Protein AF-A0AAV2SS06-F1 (afdb_monomer)

Sequence (110 aa):
VSYCQVVTETSSTFWNSTSIAGICNSAAAKNPAAKLIWLSLFIGGISITAYDVTNVFLDYFSYPYSTQVTMTYKSSVEFPAVTVCNQNRVSCEKLHKIMVTSLLEDDQSD

Structure (mmCIF, N/CA/C/O backbone):
data_A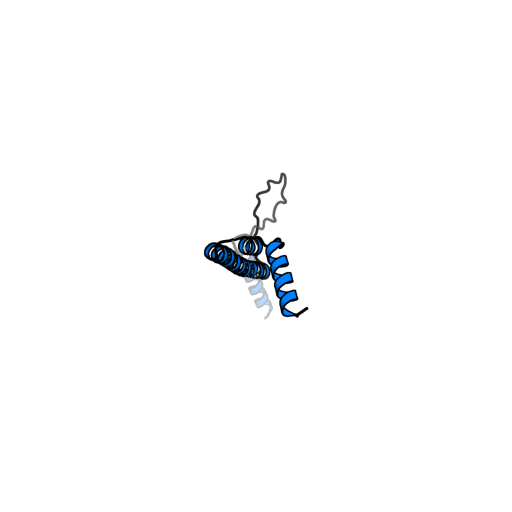F-A0AAV2SS06-F1
#
_entry.id   AF-A0AAV2SS06-F1
#
loop_
_atom_site.group_PDB
_atom_site.id
_atom_site.type_symbol
_atom_site.label_atom_id
_atom_site.label_alt_id
_atom_site.label_comp_id
_atom_site.label_asym_id
_atom_site.label_entity_id
_atom_site.label_seq_id
_atom_site.pdbx_PDB_ins_code
_atom_site.Cartn_x
_atom_site.Cartn_y
_atom_site.Cartn_z
_atom_site.occupancy
_atom_site.B_iso_or_equiv
_atom_site.auth_seq_id
_atom_site.auth_comp_id
_atom_site.auth_asym_id
_atom_site.auth_atom_id
_atom_site.pdbx_PDB_model_num
ATOM 1 N N . VAL A 1 1 ? 5.303 -8.058 -48.861 1.00 62.47 1 VAL A N 1
ATOM 2 C CA . VAL A 1 1 ? 5.799 -7.715 -47.508 1.00 62.47 1 VAL A CA 1
ATOM 3 C C . VAL A 1 1 ? 5.646 -8.947 -46.641 1.00 62.47 1 VAL A C 1
ATOM 5 O O . VAL A 1 1 ? 4.572 -9.537 -46.662 1.00 62.47 1 VAL A O 1
ATOM 8 N N . SER A 1 2 ? 6.710 -9.397 -45.978 1.00 85.94 2 SER A N 1
ATOM 9 C CA . SER A 1 2 ? 6.643 -10.580 -45.113 1.00 85.94 2 SER A CA 1
ATOM 10 C C . SER A 1 2 ? 6.100 -10.202 -43.732 1.00 85.94 2 SER A C 1
ATOM 12 O O . SER A 1 2 ? 6.433 -9.136 -43.216 1.00 85.94 2 SER A O 1
ATOM 14 N N . TYR A 1 3 ? 5.295 -11.071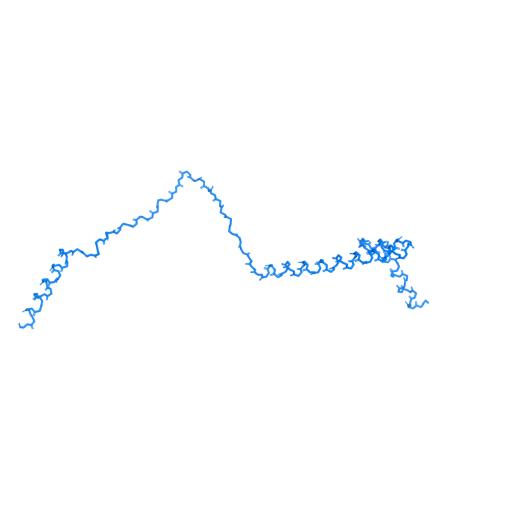 -43.119 1.00 90.25 3 TYR A N 1
ATOM 15 C CA . TYR A 1 3 ? 4.668 -10.836 -41.810 1.00 90.25 3 TYR A CA 1
ATOM 16 C C . TYR A 1 3 ? 5.705 -10.488 -40.725 1.00 90.25 3 TYR A C 1
ATOM 18 O O . TYR A 1 3 ? 5.490 -9.591 -39.914 1.00 90.25 3 TYR A O 1
ATOM 26 N N . CYS A 1 4 ? 6.881 -11.126 -40.769 1.00 87.12 4 CYS A N 1
ATOM 27 C CA . CYS A 1 4 ? 7.974 -10.843 -39.839 1.00 87.12 4 CYS A CA 1
ATOM 28 C C . CYS A 1 4 ? 8.495 -9.404 -39.932 1.00 87.12 4 CYS A C 1
ATOM 30 O O . CYS A 1 4 ? 8.788 -8.819 -38.896 1.00 87.12 4 CYS A O 1
ATOM 32 N N . GLN A 1 5 ? 8.582 -8.818 -41.134 1.00 88.38 5 GLN A N 1
ATOM 33 C CA . GLN A 1 5 ? 9.071 -7.440 -41.290 1.00 88.38 5 GLN A CA 1
ATOM 34 C C . GLN A 1 5 ? 8.138 -6.448 -40.595 1.00 88.38 5 GLN A C 1
ATOM 36 O O . GLN A 1 5 ? 8.597 -5.582 -39.855 1.00 88.38 5 GLN A O 1
ATOM 41 N N . VAL A 1 6 ? 6.826 -6.644 -40.755 1.00 92.38 6 VAL A N 1
ATOM 42 C CA . VAL A 1 6 ? 5.801 -5.796 -40.133 1.00 92.38 6 VAL A CA 1
ATOM 43 C C . VAL A 1 6 ? 5.904 -5.845 -38.609 1.00 92.38 6 VAL A C 1
ATOM 45 O O . VAL A 1 6 ? 5.872 -4.806 -37.949 1.00 92.38 6 VAL A O 1
ATOM 48 N N . VAL A 1 7 ? 6.077 -7.040 -38.039 1.00 92.25 7 VAL A N 1
ATOM 49 C CA . VAL A 1 7 ? 6.206 -7.215 -36.585 1.00 92.25 7 VAL A CA 1
ATOM 50 C C . VAL A 1 7 ? 7.471 -6.538 -36.059 1.00 92.25 7 VAL A C 1
ATOM 52 O O . VAL A 1 7 ? 7.415 -5.826 -35.055 1.00 92.25 7 VAL A O 1
ATOM 55 N N . THR A 1 8 ? 8.608 -6.709 -36.735 1.00 89.81 8 THR A N 1
ATOM 56 C CA . THR A 1 8 ? 9.877 -6.120 -36.286 1.00 89.81 8 THR A CA 1
ATOM 57 C C . THR A 1 8 ? 9.891 -4.600 -36.390 1.00 89.81 8 THR A C 1
ATOM 59 O O . THR A 1 8 ? 10.387 -3.933 -35.480 1.00 89.81 8 THR A O 1
ATOM 62 N N . GLU A 1 9 ? 9.314 -4.043 -37.456 1.00 90.81 9 GLU A N 1
ATOM 63 C CA . GLU A 1 9 ? 9.210 -2.593 -37.631 1.00 90.81 9 GLU A CA 1
ATOM 64 C C . GLU A 1 9 ? 8.300 -1.989 -36.564 1.00 90.81 9 GLU A C 1
ATOM 66 O O . GLU A 1 9 ? 8.712 -1.076 -35.851 1.00 90.81 9 GLU A O 1
ATOM 71 N N . THR A 1 10 ? 7.119 -2.580 -36.358 1.00 93.25 10 THR A N 1
ATOM 72 C CA . THR A 1 10 ? 6.168 -2.127 -35.333 1.00 93.25 10 THR A CA 1
ATOM 73 C C . THR A 1 10 ? 6.777 -2.194 -33.932 1.00 93.25 10 THR A C 1
ATOM 75 O O . THR A 1 10 ? 6.648 -1.249 -33.152 1.00 93.25 10 THR A O 1
ATOM 78 N N . SER A 1 11 ? 7.490 -3.279 -33.608 1.00 89.81 11 SER A N 1
ATOM 79 C CA . SER A 1 11 ? 8.164 -3.422 -32.314 1.00 89.81 11 SER A CA 1
ATOM 80 C C . SER A 1 11 ? 9.243 -2.360 -32.118 1.00 89.81 11 SER A C 1
ATOM 82 O O . SER A 1 11 ? 9.342 -1.786 -31.036 1.00 89.81 11 SER A O 1
ATOM 84 N N . SER A 1 12 ? 10.043 -2.077 -33.148 1.00 89.81 12 SER A N 1
ATOM 85 C CA . SER A 1 12 ? 11.073 -1.039 -33.082 1.00 89.81 12 SER A CA 1
ATOM 86 C C . SER A 1 12 ? 10.454 0.343 -32.855 1.00 89.81 12 SER A C 1
ATOM 88 O O . SER A 1 12 ? 10.890 1.077 -31.967 1.00 89.81 12 SER A O 1
ATOM 90 N N . THR A 1 13 ? 9.389 0.683 -33.585 1.00 92.88 13 THR A N 1
ATOM 91 C CA . THR A 1 13 ? 8.668 1.949 -33.397 1.00 92.88 13 THR A CA 1
ATOM 92 C C . THR A 1 13 ? 8.079 2.059 -31.991 1.00 92.88 13 THR A C 1
ATOM 94 O O . THR A 1 13 ? 8.251 3.086 -31.339 1.00 92.88 13 THR A O 1
ATOM 97 N N . PHE A 1 14 ? 7.455 0.995 -31.476 1.00 93.38 14 PHE A N 1
ATOM 98 C CA . PHE A 1 14 ? 6.899 0.992 -30.120 1.00 93.38 14 PHE A CA 1
ATOM 99 C C . PHE A 1 14 ? 7.973 1.227 -29.055 1.00 93.38 14 PHE A C 1
ATOM 101 O O . PHE A 1 14 ? 7.808 2.078 -28.181 1.00 93.38 14 PHE A O 1
ATOM 108 N N . TRP A 1 15 ? 9.092 0.505 -29.139 1.00 93.75 15 TRP A N 1
ATOM 109 C CA . TRP A 1 15 ? 10.173 0.613 -28.161 1.00 93.75 15 TRP A CA 1
ATOM 110 C C . TRP A 1 15 ? 10.792 2.013 -28.133 1.00 93.75 15 TRP A C 1
ATOM 112 O O . TRP A 1 15 ? 11.150 2.486 -27.061 1.00 93.75 15 TRP A O 1
ATOM 122 N N . ASN A 1 16 ? 10.865 2.699 -29.275 1.00 92.44 16 ASN A N 1
ATOM 123 C CA . ASN A 1 16 ? 11.421 4.052 -29.366 1.00 92.44 16 ASN A CA 1
ATOM 124 C C . ASN A 1 16 ? 10.426 5.174 -29.016 1.00 92.44 16 ASN A C 1
ATOM 126 O O . ASN A 1 16 ? 10.845 6.314 -28.838 1.00 92.44 16 ASN A O 1
ATOM 130 N N . SER A 1 17 ? 9.119 4.901 -28.954 1.00 92.50 17 SER A N 1
ATOM 131 C CA . SER A 1 17 ? 8.083 5.942 -28.792 1.00 92.50 17 SER A CA 1
ATOM 132 C C . SER A 1 17 ? 7.098 5.682 -27.650 1.00 92.50 17 SER A C 1
ATOM 134 O O . SER A 1 17 ? 6.087 6.371 -27.532 1.00 92.50 17 SER A O 1
ATOM 136 N N . THR A 1 18 ? 7.379 4.704 -26.791 1.00 93.56 18 THR A N 1
ATOM 137 C CA . THR A 1 18 ? 6.575 4.437 -25.594 1.00 93.56 18 THR A CA 1
ATOM 138 C C . THR A 1 18 ? 6.898 5.411 -24.457 1.00 93.56 18 THR A C 1
ATOM 140 O O . THR A 1 18 ? 8.040 5.835 -24.285 1.00 93.56 18 THR A O 1
ATOM 143 N N . SER A 1 19 ? 5.898 5.726 -23.628 1.00 94.94 19 SER A N 1
ATOM 144 C CA . SER A 1 19 ? 6.070 6.494 -22.385 1.00 94.94 19 SER A CA 1
ATOM 145 C C . SER A 1 19 ? 6.698 5.670 -21.254 1.00 94.94 19 SER A C 1
ATOM 147 O O . SER A 1 19 ? 7.031 6.207 -20.196 1.00 94.94 19 SER A O 1
ATOM 149 N N . ILE A 1 20 ? 6.885 4.364 -21.464 1.00 93.31 20 ILE A N 1
ATOM 150 C CA . ILE A 1 20 ? 7.534 3.476 -20.504 1.00 93.31 20 ILE A CA 1
ATOM 151 C C . ILE A 1 20 ? 9.040 3.744 -20.527 1.00 93.31 20 ILE A C 1
ATOM 153 O O . ILE A 1 20 ? 9.769 3.230 -21.377 1.00 93.31 20 ILE A O 1
ATOM 157 N N . ALA A 1 21 ? 9.507 4.523 -19.552 1.00 89.88 21 ALA A N 1
ATOM 158 C CA . ALA A 1 21 ? 10.897 4.967 -19.460 1.00 89.88 21 ALA A CA 1
ATOM 159 C C . ALA A 1 21 ? 11.912 3.812 -19.542 1.00 89.88 21 ALA A C 1
ATOM 161 O O . ALA A 1 21 ? 12.905 3.924 -20.250 1.00 89.88 21 ALA A O 1
ATOM 162 N N . GLY A 1 22 ? 11.652 2.677 -18.880 1.00 92.25 22 GLY A N 1
ATOM 163 C CA . GLY A 1 22 ? 12.552 1.516 -18.912 1.00 92.25 22 GLY A CA 1
ATOM 164 C C . GLY A 1 22 ? 12.730 0.908 -20.311 1.00 92.25 22 GLY A C 1
ATOM 165 O O . GLY A 1 22 ? 13.848 0.581 -20.707 1.00 92.25 22 GLY A O 1
ATOM 166 N N . ILE A 1 23 ? 11.644 0.818 -21.087 1.00 93.25 23 ILE A N 1
ATOM 167 C CA . ILE A 1 23 ? 11.662 0.277 -22.455 1.00 93.25 23 ILE A CA 1
ATOM 168 C C . ILE A 1 23 ? 12.284 1.296 -23.417 1.00 93.25 23 ILE A C 1
ATOM 170 O O . ILE A 1 23 ? 13.176 0.938 -24.186 1.00 93.25 23 ILE A O 1
ATOM 174 N N . CYS A 1 24 ? 11.884 2.567 -23.324 1.00 93.69 24 CYS A N 1
ATOM 175 C CA . CYS A 1 24 ? 12.402 3.641 -24.174 1.00 93.69 24 CYS A CA 1
ATOM 176 C C . CYS A 1 24 ? 13.912 3.864 -23.974 1.00 93.69 24 CYS A C 1
ATOM 178 O O . CYS A 1 24 ? 14.678 3.911 -24.939 1.00 93.69 24 CYS A O 1
ATOM 180 N N . ASN A 1 25 ? 14.382 3.882 -22.723 1.00 93.75 25 ASN A N 1
ATOM 181 C CA . ASN A 1 25 ? 15.806 4.037 -22.422 1.00 93.75 25 ASN A CA 1
ATOM 182 C C . ASN A 1 25 ? 16.636 2.820 -22.857 1.00 93.75 25 ASN A C 1
ATOM 184 O O . ASN A 1 25 ? 17.775 2.979 -23.300 1.00 93.75 25 ASN A O 1
ATOM 188 N N . SER A 1 26 ? 16.075 1.608 -22.779 1.00 93.94 26 SER A N 1
ATOM 189 C CA . SER A 1 26 ? 16.728 0.411 -23.320 1.00 93.94 26 SER A CA 1
ATOM 190 C C . SER A 1 26 ? 16.830 0.457 -24.851 1.00 93.94 26 SER A C 1
ATOM 192 O O . SER A 1 26 ? 17.869 0.106 -25.415 1.00 93.94 26 SER A O 1
ATOM 194 N N . ALA A 1 27 ? 15.794 0.955 -25.534 1.00 92.88 27 ALA A N 1
ATOM 195 C CA . ALA A 1 27 ? 15.798 1.140 -26.984 1.00 92.88 27 ALA A CA 1
ATOM 196 C C . ALA A 1 27 ? 16.843 2.176 -27.437 1.00 92.88 27 ALA A C 1
ATOM 198 O O . ALA A 1 27 ? 17.588 1.924 -28.387 1.00 92.88 27 ALA A O 1
ATOM 199 N N . ALA A 1 28 ? 16.952 3.296 -26.713 1.00 92.12 28 ALA A N 1
ATOM 200 C CA . ALA A 1 28 ? 17.884 4.387 -27.006 1.00 92.12 28 ALA A CA 1
ATOM 201 C C . ALA A 1 28 ? 19.355 4.077 -26.653 1.00 92.12 28 ALA A C 1
ATOM 203 O O . ALA A 1 28 ? 20.277 4.713 -27.177 1.00 92.12 28 ALA A O 1
ATOM 204 N N . ALA A 1 29 ? 19.613 3.115 -25.761 1.00 93.31 29 ALA A N 1
ATOM 205 C CA . ALA A 1 29 ? 20.966 2.773 -25.337 1.00 93.31 29 ALA A CA 1
ATOM 206 C C . ALA A 1 29 ? 21.786 2.135 -26.475 1.00 93.31 29 ALA A C 1
ATOM 208 O O . ALA A 1 29 ? 21.373 1.170 -27.111 1.00 93.31 29 ALA A O 1
ATOM 209 N N . LYS A 1 30 ? 23.003 2.642 -26.711 1.00 91.50 30 LYS A N 1
ATOM 210 C CA . LYS A 1 30 ? 23.900 2.137 -27.772 1.00 91.50 30 LYS A CA 1
ATOM 211 C C . LYS A 1 30 ? 24.727 0.921 -27.335 1.00 91.50 30 LYS A C 1
ATOM 213 O O . LYS A 1 30 ? 25.019 0.051 -28.146 1.00 91.50 30 LYS A O 1
ATOM 218 N N . ASN A 1 31 ? 25.101 0.859 -26.055 1.00 94.31 31 ASN A N 1
ATOM 219 C CA . ASN A 1 31 ? 25.919 -0.215 -25.486 1.00 94.31 31 ASN A CA 1
ATOM 220 C C . ASN A 1 31 ? 25.029 -1.384 -25.011 1.00 94.31 31 ASN A C 1
ATOM 222 O O . ASN A 1 31 ? 24.101 -1.130 -24.237 1.00 94.31 31 ASN A O 1
ATOM 226 N N . PRO A 1 32 ? 25.310 -2.651 -25.383 1.00 92.06 32 PRO A N 1
ATOM 227 C CA . PRO A 1 32 ? 24.561 -3.811 -24.892 1.00 92.06 32 PRO A CA 1
ATOM 228 C C . PRO A 1 32 ? 24.521 -3.915 -23.361 1.00 92.06 32 PRO A C 1
ATOM 230 O O . PRO A 1 32 ? 23.477 -4.256 -22.811 1.00 92.06 32 PRO A O 1
ATOM 233 N N . ALA A 1 33 ? 25.598 -3.557 -22.653 1.00 94.81 33 ALA A N 1
ATOM 234 C CA . ALA A 1 33 ? 25.590 -3.580 -21.188 1.00 94.81 33 ALA A CA 1
ATOM 235 C C . ALA A 1 33 ? 24.584 -2.571 -20.606 1.00 94.81 33 ALA A C 1
ATOM 237 O O . ALA A 1 33 ? 23.838 -2.891 -19.686 1.00 94.81 33 ALA A O 1
ATOM 238 N N . ALA A 1 34 ? 24.498 -1.373 -21.193 1.00 92.69 34 ALA A N 1
ATOM 239 C CA . ALA A 1 34 ? 23.521 -0.367 -20.783 1.00 92.69 34 ALA A CA 1
ATOM 240 C C . ALA A 1 34 ? 22.079 -0.813 -21.082 1.00 92.69 34 ALA A C 1
ATOM 242 O O . ALA A 1 34 ? 21.193 -0.572 -20.266 1.00 92.69 34 ALA A O 1
ATOM 243 N N . LYS A 1 35 ? 21.839 -1.520 -22.199 1.00 93.69 35 LYS A N 1
ATOM 244 C CA . LYS A 1 35 ? 20.526 -2.124 -22.495 1.00 93.69 35 LYS A CA 1
ATOM 245 C C . LYS A 1 35 ? 20.112 -3.132 -21.429 1.00 93.69 35 LYS A C 1
ATOM 247 O O . LYS A 1 35 ? 18.972 -3.100 -20.973 1.00 93.69 35 LYS A O 1
ATOM 252 N N . LEU A 1 36 ? 21.039 -4.001 -21.023 1.00 95.12 36 LEU A N 1
ATOM 253 C CA . LEU A 1 36 ? 20.792 -4.997 -19.981 1.00 95.12 36 LEU A CA 1
ATOM 254 C C . LEU A 1 36 ? 20.491 -4.346 -18.631 1.00 95.12 36 LEU A C 1
ATOM 256 O O . LEU A 1 36 ? 19.577 -4.796 -17.950 1.00 95.12 36 LEU A O 1
ATOM 260 N N . ILE A 1 37 ? 21.195 -3.267 -18.276 1.00 95.62 37 ILE A N 1
ATOM 261 C CA . ILE A 1 37 ? 20.917 -2.503 -17.051 1.00 95.62 37 ILE A CA 1
ATOM 262 C C . ILE A 1 37 ? 19.516 -1.882 -17.101 1.00 95.62 37 ILE A C 1
ATOM 264 O O . ILE A 1 37 ? 18.752 -2.007 -16.150 1.00 95.62 37 ILE A O 1
ATOM 268 N N . TRP A 1 38 ? 19.131 -1.245 -18.210 1.00 95.38 38 TRP A N 1
ATOM 269 C CA . TRP A 1 38 ? 17.789 -0.664 -18.323 1.00 95.38 38 TRP A CA 1
ATOM 270 C C . TRP A 1 38 ? 16.683 -1.717 -18.261 1.00 95.38 38 TRP A C 1
ATOM 272 O O . TRP A 1 38 ? 15.663 -1.496 -17.607 1.00 95.38 38 TRP A O 1
ATOM 282 N N . LEU A 1 39 ? 16.892 -2.878 -18.887 1.00 95.12 39 LEU A N 1
ATOM 283 C CA . LEU A 1 39 ? 15.946 -3.990 -18.810 1.00 95.12 39 LEU A CA 1
ATOM 284 C C . LEU A 1 39 ? 15.882 -4.595 -17.407 1.00 95.12 39 LEU A C 1
ATOM 286 O O . LEU A 1 39 ? 14.784 -4.882 -16.938 1.00 95.12 39 LEU A O 1
ATOM 290 N N . SER A 1 40 ? 17.014 -4.762 -16.718 1.00 96.06 40 SER A N 1
ATOM 291 C CA . SER A 1 40 ? 17.018 -5.304 -15.356 1.00 96.06 40 SER A CA 1
ATOM 292 C C . SER A 1 40 ? 16.316 -4.365 -14.379 1.00 96.06 40 SER A C 1
ATOM 294 O O . SER A 1 40 ? 15.507 -4.824 -13.576 1.00 96.06 40 SER A O 1
ATOM 296 N N . LEU A 1 41 ? 16.539 -3.053 -14.501 1.00 96.00 41 LEU A N 1
ATOM 297 C CA . LEU A 1 41 ? 15.825 -2.041 -13.723 1.00 96.00 41 LEU A CA 1
ATOM 298 C C . LEU A 1 41 ? 14.322 -2.057 -14.013 1.00 96.00 41 LEU A C 1
ATOM 300 O O . LEU A 1 41 ? 13.519 -1.986 -13.087 1.00 96.00 41 LEU A O 1
ATOM 304 N N . PHE A 1 42 ? 13.931 -2.187 -15.282 1.00 96.19 42 PHE A N 1
ATOM 305 C CA . PHE A 1 42 ? 12.525 -2.262 -15.668 1.00 96.19 42 PHE A CA 1
ATOM 306 C C . PHE A 1 42 ? 11.834 -3.510 -15.100 1.00 96.19 42 PHE A C 1
ATOM 308 O O . PHE A 1 42 ? 10.771 -3.402 -14.490 1.00 96.19 42 PHE A O 1
ATOM 315 N N . ILE A 1 43 ? 12.457 -4.682 -15.245 1.00 96.75 43 ILE A N 1
ATOM 316 C CA . ILE A 1 43 ? 11.932 -5.951 -14.723 1.00 96.75 43 ILE A CA 1
ATOM 317 C C . ILE A 1 43 ? 11.877 -5.923 -13.192 1.00 96.75 43 ILE A C 1
ATOM 319 O O . ILE A 1 43 ? 10.870 -6.325 -12.607 1.00 96.75 43 ILE A O 1
ATOM 323 N N . GLY A 1 44 ? 12.925 -5.414 -12.539 1.00 97.31 44 GLY A N 1
ATOM 324 C CA . GLY A 1 44 ? 12.963 -5.248 -11.087 1.00 97.31 44 GLY A CA 1
ATOM 325 C C . GLY A 1 44 ? 11.849 -4.327 -10.594 1.00 97.31 44 GLY A C 1
ATOM 326 O O . GLY A 1 44 ? 11.103 -4.699 -9.692 1.00 97.31 44 GLY A O 1
ATOM 327 N N . GLY A 1 45 ? 11.671 -3.175 -11.245 1.00 96.69 45 GLY A N 1
ATOM 328 C CA . GLY A 1 45 ? 10.608 -2.225 -10.924 1.00 96.69 45 GLY A CA 1
ATOM 329 C C . GLY A 1 45 ? 9.210 -2.822 -11.089 1.00 96.69 45 GLY A C 1
ATOM 330 O O . GLY A 1 45 ? 8.383 -2.673 -10.194 1.00 96.69 45 GLY A O 1
ATOM 331 N N . ILE A 1 46 ? 8.952 -3.562 -12.173 1.00 96.94 46 ILE A N 1
ATOM 332 C CA . ILE A 1 46 ? 7.677 -4.275 -12.363 1.00 96.94 46 ILE A CA 1
ATOM 333 C C . ILE A 1 46 ? 7.452 -5.313 -11.266 1.00 96.94 46 ILE A C 1
ATOM 335 O O . ILE A 1 46 ? 6.348 -5.404 -10.736 1.00 96.94 46 ILE A O 1
ATOM 339 N N . SER A 1 47 ? 8.482 -6.083 -10.919 1.00 98.12 47 SER A N 1
ATOM 340 C CA . SER A 1 47 ? 8.368 -7.153 -9.924 1.00 98.12 47 SER A CA 1
ATOM 341 C C . SER A 1 47 ? 8.025 -6.594 -8.542 1.00 98.12 47 SER A C 1
ATOM 343 O O . SER A 1 47 ? 7.096 -7.080 -7.899 1.00 98.12 47 SER A O 1
ATOM 345 N N . ILE A 1 48 ? 8.722 -5.533 -8.120 1.00 98.19 48 ILE A N 1
ATOM 346 C CA . ILE A 1 48 ? 8.448 -4.833 -6.857 1.00 98.19 48 ILE A CA 1
ATOM 347 C C . ILE A 1 48 ? 7.043 -4.228 -6.889 1.00 98.19 48 ILE A C 1
ATOM 349 O O . ILE A 1 48 ? 6.261 -4.449 -5.974 1.00 98.19 48 ILE A O 1
ATOM 353 N N . THR A 1 49 ? 6.681 -3.551 -7.983 1.00 97.88 49 THR A N 1
ATOM 354 C CA . THR A 1 49 ? 5.347 -2.949 -8.132 1.00 97.88 49 THR A CA 1
ATOM 355 C C . THR A 1 49 ? 4.240 -3.998 -8.020 1.00 97.88 49 THR A C 1
ATOM 357 O O . THR A 1 49 ? 3.254 -3.776 -7.328 1.00 97.88 49 THR A O 1
ATOM 360 N N . ALA A 1 50 ? 4.388 -5.156 -8.668 1.00 98.31 50 ALA A N 1
ATOM 361 C CA . ALA A 1 50 ? 3.404 -6.235 -8.591 1.00 98.31 50 ALA A CA 1
ATOM 362 C C . ALA A 1 50 ? 3.268 -6.793 -7.164 1.00 98.31 50 ALA A C 1
ATOM 364 O O . ALA A 1 50 ? 2.152 -7.056 -6.706 1.00 98.31 50 ALA A O 1
ATOM 365 N N . TYR A 1 51 ? 4.388 -6.941 -6.453 1.00 98.44 51 TYR A N 1
ATOM 366 C CA . TYR A 1 51 ? 4.402 -7.353 -5.051 1.00 98.44 51 TYR A CA 1
ATOM 367 C C . TYR A 1 51 ? 3.688 -6.332 -4.153 1.00 98.44 51 TYR A C 1
ATOM 369 O O . TYR A 1 51 ? 2.770 -6.697 -3.419 1.00 98.44 51 TYR A O 1
ATOM 377 N N . ASP A 1 52 ? 4.033 -5.050 -4.270 1.00 98.31 52 ASP A N 1
ATOM 378 C CA . ASP A 1 52 ? 3.437 -3.979 -3.467 1.00 98.31 52 ASP A CA 1
ATOM 379 C C . ASP A 1 52 ? 1.940 -3.830 -3.739 1.00 98.31 52 ASP A C 1
ATOM 381 O O . ASP A 1 52 ? 1.146 -3.754 -2.804 1.00 98.31 52 ASP A O 1
ATOM 385 N N . VAL A 1 53 ? 1.529 -3.868 -5.009 1.00 98.50 53 VAL A N 1
ATOM 386 C CA . 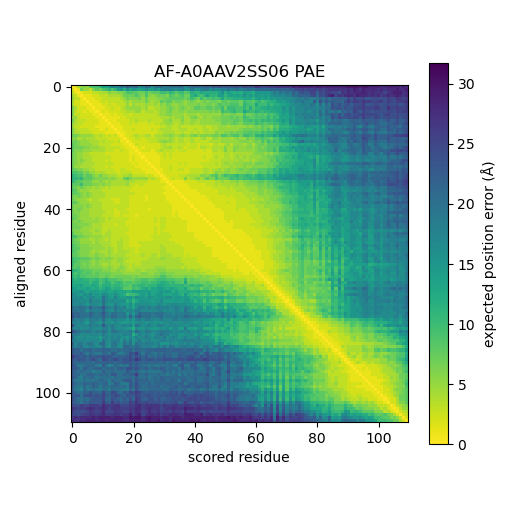VAL A 1 53 ? 0.113 -3.836 -5.398 1.00 98.50 53 VAL A CA 1
ATOM 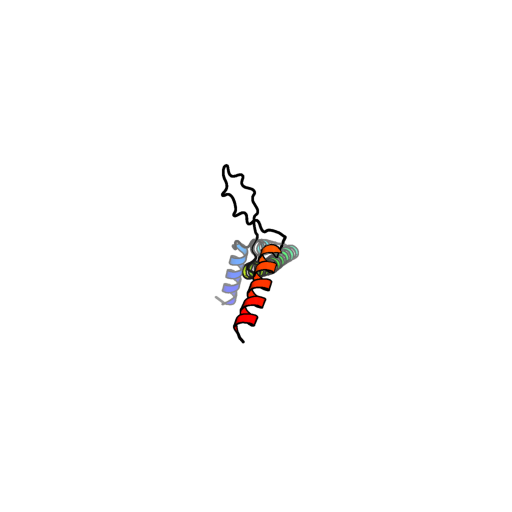387 C C . VAL A 1 53 ? -0.645 -5.001 -4.764 1.00 98.50 53 VAL A C 1
ATOM 389 O O . VAL A 1 53 ? -1.730 -4.799 -4.221 1.00 98.50 53 VAL A O 1
ATOM 392 N N . THR A 1 54 ? -0.067 -6.205 -4.768 1.00 98.25 54 THR A N 1
ATOM 393 C CA . THR A 1 54 ? -0.674 -7.375 -4.118 1.00 98.25 54 THR A CA 1
ATOM 394 C C . THR A 1 54 ? -0.862 -7.138 -2.620 1.00 98.25 54 THR A C 1
ATOM 396 O O . THR A 1 54 ? -1.950 -7.376 -2.099 1.00 98.25 54 THR A O 1
ATOM 399 N N . ASN A 1 55 ? 0.154 -6.610 -1.935 1.00 98.00 55 ASN A N 1
ATOM 400 C CA . ASN A 1 55 ? 0.065 -6.311 -0.506 1.00 98.00 55 ASN A CA 1
ATOM 401 C C . ASN A 1 55 ? -0.984 -5.241 -0.201 1.00 98.00 55 ASN A C 1
ATOM 403 O O . ASN A 1 55 ? -1.742 -5.400 0.749 1.00 98.00 55 ASN A O 1
ATOM 407 N N . VAL A 1 56 ? -1.076 -4.191 -1.022 1.00 98.12 56 VAL A N 1
ATOM 408 C CA . VAL A 1 56 ? -2.107 -3.151 -0.881 1.00 98.12 56 VAL A CA 1
ATOM 409 C C . VAL A 1 56 ? -3.506 -3.748 -1.023 1.00 98.12 56 VAL A C 1
ATOM 411 O O . VAL A 1 56 ? -4.396 -3.412 -0.244 1.00 98.12 56 VAL A O 1
ATOM 414 N N . PHE A 1 57 ? -3.716 -4.659 -1.978 1.00 98.12 57 PHE A N 1
ATOM 415 C CA . PHE A 1 57 ? -4.997 -5.352 -2.103 1.00 98.12 57 PHE A CA 1
ATOM 416 C C . PHE A 1 57 ? -5.300 -6.224 -0.881 1.00 98.12 57 PHE A C 1
ATOM 418 O O . PHE A 1 57 ? -6.419 -6.182 -0.373 1.00 98.12 57 PHE A O 1
ATOM 425 N N . LEU A 1 58 ? -4.324 -6.990 -0.390 1.00 98.06 58 LEU A N 1
ATOM 426 C CA . LEU A 1 58 ? -4.496 -7.816 0.807 1.00 98.06 58 LEU A CA 1
ATOM 427 C C . LEU A 1 58 ? -4.820 -6.970 2.045 1.00 98.06 58 LEU A C 1
ATOM 429 O O . LEU A 1 58 ? -5.731 -7.321 2.791 1.00 98.06 58 LEU A O 1
ATOM 433 N N . ASP A 1 59 ? -4.127 -5.847 2.231 1.00 97.12 59 ASP A N 1
ATOM 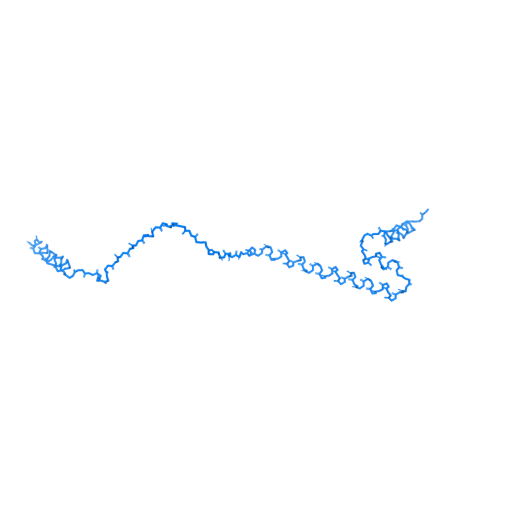434 C CA . ASP A 1 59 ? -4.372 -4.911 3.330 1.00 97.12 59 ASP A CA 1
ATOM 435 C C . ASP A 1 59 ? -5.776 -4.302 3.233 1.00 97.12 59 ASP A C 1
ATOM 437 O O . ASP A 1 59 ? -6.536 -4.347 4.199 1.00 97.12 59 ASP A O 1
ATOM 441 N N . TYR A 1 60 ? -6.189 -3.862 2.040 1.00 96.69 60 TYR A N 1
ATOM 442 C CA . TYR A 1 60 ? -7.542 -3.359 1.800 1.00 96.69 60 TYR A CA 1
ATOM 443 C C . TYR A 1 60 ? -8.627 -4.386 2.167 1.00 96.69 60 TYR A C 1
ATOM 445 O O . TYR A 1 60 ? -9.586 -4.055 2.868 1.00 96.69 60 TYR A O 1
ATOM 453 N N . PHE A 1 61 ? -8.466 -5.645 1.746 1.00 97.56 61 PHE A N 1
ATOM 454 C CA . PHE A 1 61 ? -9.417 -6.721 2.052 1.00 97.56 61 PHE A CA 1
ATOM 455 C C . PHE A 1 61 ? -9.297 -7.279 3.477 1.00 97.56 61 PHE A C 1
ATOM 457 O O . PHE A 1 61 ? -10.153 -8.061 3.891 1.00 97.56 61 PHE A O 1
ATOM 464 N N . SER A 1 62 ? -8.284 -6.875 4.248 1.00 97.00 62 SER A N 1
ATOM 465 C CA . SER A 1 62 ? -8.208 -7.171 5.683 1.00 97.00 62 SER A CA 1
ATOM 466 C C . SER A 1 62 ? -9.122 -6.268 6.525 1.00 97.00 62 SER A C 1
ATOM 468 O O . SER A 1 62 ? -9.304 -6.521 7.715 1.00 97.00 62 SER A O 1
ATOM 470 N N . TYR A 1 63 ? -9.737 -5.254 5.899 1.00 95.25 63 TYR A N 1
ATOM 471 C CA . TYR A 1 63 ? -10.637 -4.277 6.519 1.00 95.25 63 TYR A CA 1
ATOM 472 C C . TYR A 1 63 ? -10.091 -3.680 7.833 1.00 95.25 63 TYR A C 1
ATOM 474 O O . TYR A 1 63 ? -10.784 -3.701 8.858 1.00 95.25 63 TYR A O 1
ATOM 482 N N . PRO A 1 64 ? -8.859 -3.134 7.840 1.00 93.81 64 PRO A N 1
ATOM 483 C CA . PRO A 1 64 ? -8.283 -2.568 9.046 1.00 93.81 64 PRO A CA 1
ATOM 484 C C . PRO A 1 64 ? -9.012 -1.268 9.406 1.00 93.81 64 PRO A C 1
ATOM 486 O O . PRO A 1 64 ? -9.357 -0.460 8.542 1.00 93.81 64 PRO A O 1
ATOM 489 N N . TYR A 1 65 ? -9.230 -1.036 10.700 1.00 92.81 65 TYR A N 1
ATOM 490 C CA . TYR A 1 65 ? -9.797 0.210 11.211 1.00 92.81 65 TYR A CA 1
ATOM 491 C C . TYR A 1 65 ? -8.841 0.851 12.218 1.00 92.81 65 TYR A C 1
ATOM 493 O O . TYR A 1 65 ? -8.232 0.173 13.042 1.00 92.81 65 TYR A O 1
ATOM 501 N N . SER A 1 66 ? -8.714 2.177 12.158 1.00 89.38 66 SER A N 1
ATOM 502 C CA . SER A 1 66 ? -7.905 2.961 13.092 1.00 89.38 66 SER A CA 1
ATOM 503 C C . SER A 1 66 ? -8.792 3.967 13.816 1.00 89.38 66 SER A C 1
ATOM 505 O O . SER A 1 66 ? -9.546 4.712 13.189 1.00 89.38 66 SER A O 1
ATOM 507 N N . THR A 1 67 ? -8.730 3.976 15.146 1.00 91.25 67 THR A N 1
ATOM 508 C CA . THR A 1 67 ? -9.510 4.893 15.981 1.00 91.25 67 THR A CA 1
ATOM 509 C C . THR A 1 67 ? -8.695 6.148 16.282 1.00 91.25 67 THR A C 1
ATOM 511 O O . THR A 1 67 ? -7.687 6.082 16.983 1.00 91.25 67 THR A O 1
ATOM 514 N N . GLN A 1 68 ? -9.148 7.301 15.788 1.00 87.81 68 GLN A N 1
ATOM 515 C CA . GLN A 1 68 ? -8.565 8.608 16.104 1.00 87.81 68 GLN A CA 1
ATOM 516 C C . GLN A 1 68 ? -9.173 9.141 17.409 1.00 87.81 68 GLN A C 1
ATOM 518 O O . GLN A 1 68 ? -10.382 9.357 17.486 1.00 87.81 68 GLN A O 1
ATOM 523 N N . VAL A 1 69 ? -8.346 9.367 18.433 1.00 89.75 69 VAL A N 1
ATOM 524 C CA . VAL A 1 69 ? -8.783 9.947 19.712 1.00 89.75 69 VAL A CA 1
ATOM 525 C C . VAL A 1 69 ? -8.400 11.421 19.745 1.00 89.75 69 VAL A C 1
ATOM 527 O O . VAL A 1 69 ? -7.222 11.766 19.771 1.00 89.75 69 VAL A O 1
ATOM 530 N N . THR A 1 70 ? -9.400 12.299 19.767 1.00 89.62 70 THR A N 1
ATOM 531 C CA . THR A 1 70 ? -9.201 13.751 19.859 1.00 89.62 70 THR A CA 1
ATOM 532 C C . THR A 1 70 ? -9.879 14.303 21.101 1.00 89.62 70 THR A C 1
ATOM 534 O O . THR A 1 70 ? -11.049 14.014 21.351 1.00 89.62 70 THR A O 1
ATOM 537 N N . MET A 1 71 ? -9.170 15.136 21.862 1.00 87.12 71 MET A N 1
ATOM 538 C CA . MET A 1 71 ? -9.710 15.752 23.070 1.00 87.12 71 MET A CA 1
ATOM 539 C C . MET A 1 71 ? -10.393 17.077 22.725 1.00 87.12 71 MET A C 1
ATOM 541 O O . MET A 1 71 ? -9.736 18.071 22.425 1.00 87.12 71 MET A O 1
ATOM 545 N N . THR A 1 72 ? -11.725 17.089 22.744 1.00 89.94 72 THR A N 1
ATOM 546 C CA . THR A 1 72 ? -12.517 18.303 22.515 1.00 89.94 72 THR A CA 1
ATOM 547 C C . THR A 1 72 ? -12.978 18.885 23.845 1.00 89.94 72 THR A C 1
ATOM 549 O O . THR A 1 72 ? -13.708 18.223 24.583 1.00 89.94 72 THR A O 1
ATOM 552 N N . TYR A 1 73 ? -12.611 20.132 24.132 1.00 86.25 73 TYR A N 1
ATOM 553 C CA . TYR A 1 73 ? -13.145 20.866 25.277 1.00 86.25 73 TYR A CA 1
ATOM 554 C C . TYR A 1 73 ? -14.513 21.446 24.910 1.00 86.25 73 TYR A C 1
ATOM 556 O O . TYR A 1 73 ? -14.615 22.286 24.017 1.00 86.25 73 TYR A O 1
ATOM 564 N N . LYS A 1 74 ? -15.571 20.983 25.579 1.00 88.12 74 LYS A N 1
ATOM 565 C CA . LYS A 1 74 ? -16.928 21.524 25.425 1.00 88.12 74 LYS A CA 1
ATOM 566 C C . LYS A 1 74 ? -17.256 22.438 26.604 1.00 88.12 74 LYS A C 1
ATOM 568 O O . LYS A 1 74 ? -16.909 22.124 27.738 1.00 88.12 74 LYS A O 1
ATOM 573 N N . SER A 1 75 ? -17.921 23.559 26.331 1.00 88.19 75 SER A N 1
ATOM 574 C CA . SER A 1 75 ? -18.348 24.545 27.338 1.00 88.19 75 SER A CA 1
ATOM 575 C C . SER A 1 75 ? -19.448 24.021 28.268 1.00 88.19 75 SER A C 1
ATOM 577 O O . SER A 1 75 ? -19.577 24.498 29.392 1.00 88.19 75 SER A O 1
ATOM 579 N N . SER A 1 76 ? -20.213 23.023 27.826 1.00 87.50 76 SER A N 1
ATOM 580 C CA . SER A 1 76 ? -21.150 22.259 28.645 1.00 87.50 76 SER A CA 1
ATOM 581 C C . SER A 1 76 ? -21.183 20.798 28.188 1.00 87.50 76 SER A C 1
ATOM 583 O O . SER A 1 76 ? -20.984 20.489 27.010 1.00 87.50 76 SER A O 1
ATOM 585 N N . VAL A 1 77 ? -21.404 19.889 29.137 1.00 90.12 77 VAL A N 1
ATOM 586 C CA . VAL A 1 77 ? -21.553 18.446 28.909 1.00 90.12 77 VAL A CA 1
ATOM 587 C C . VAL A 1 77 ? -22.753 17.941 29.701 1.00 90.12 77 VAL A C 1
ATOM 589 O O . VAL A 1 77 ? -23.093 18.507 30.739 1.00 90.12 77 VAL A O 1
ATOM 592 N N . GLU A 1 78 ? -23.410 16.899 29.199 1.00 93.19 78 GLU A N 1
ATOM 593 C CA . GLU A 1 78 ? -24.509 16.251 29.911 1.00 93.19 78 GLU A CA 1
ATOM 594 C C . GLU A 1 78 ? -23.971 15.569 31.171 1.00 93.19 78 GLU A C 1
ATOM 596 O O . GLU A 1 78 ? -22.976 14.840 31.122 1.00 93.19 78 GLU A O 1
ATOM 601 N N . PHE A 1 79 ? -24.600 15.843 32.315 1.00 94.50 79 PHE A N 1
ATOM 602 C CA . PHE A 1 79 ? -24.225 15.198 33.564 1.00 94.50 79 PHE A CA 1
ATOM 603 C C . PHE A 1 79 ? -24.612 13.713 33.492 1.00 94.50 79 PHE A C 1
ATOM 605 O O . PHE A 1 79 ? -25.771 13.411 33.200 1.00 94.50 79 PHE A O 1
ATOM 612 N N . PRO A 1 80 ? -23.678 12.776 33.731 1.00 95.88 80 PRO A N 1
ATOM 613 C CA . PRO A 1 80 ? -23.963 11.357 33.588 1.00 95.88 80 PRO A CA 1
ATOM 614 C C . PRO A 1 80 ? -24.934 10.880 34.670 1.00 95.88 80 PRO A C 1
ATOM 616 O O . PRO A 1 80 ? -25.026 11.451 35.757 1.00 95.88 80 PRO A O 1
ATOM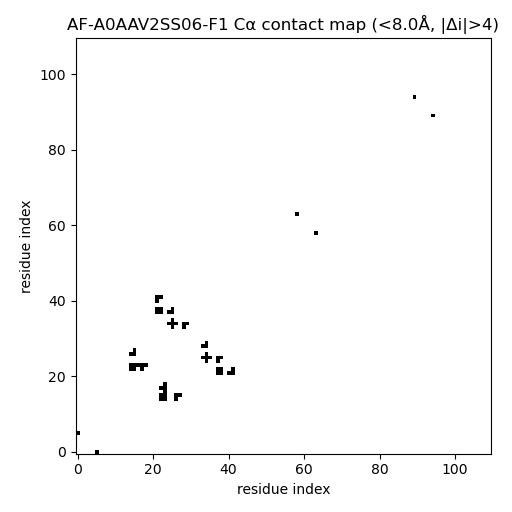 619 N N . ALA A 1 81 ? -25.617 9.770 34.404 1.00 95.44 81 ALA A N 1
ATOM 620 C CA . ALA A 1 81 ? -26.380 9.088 35.436 1.00 95.44 81 ALA A CA 1
ATOM 621 C C . ALA A 1 81 ? -25.430 8.609 36.547 1.00 95.44 81 ALA A C 1
ATOM 623 O O . ALA A 1 81 ? -24.527 7.805 36.309 1.00 95.44 81 ALA A O 1
ATOM 624 N N 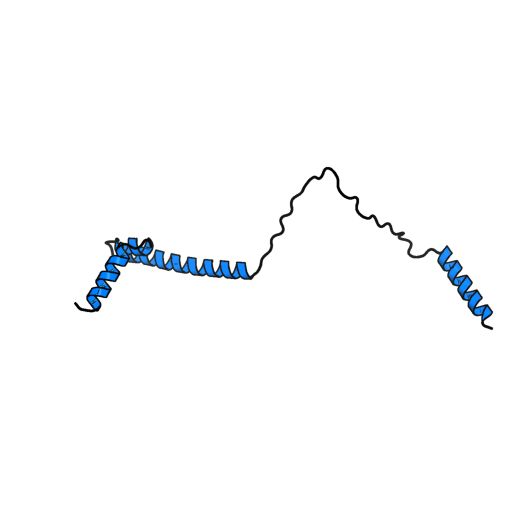. VAL A 1 82 ? -25.640 9.100 37.768 1.00 96.19 82 VAL A N 1
ATOM 625 C CA . VAL A 1 82 ? -24.894 8.655 38.948 1.00 96.19 82 VAL A CA 1
ATOM 626 C C . VAL A 1 82 ? -25.744 7.646 39.701 1.00 96.19 82 VAL A C 1
ATOM 628 O O . VAL A 1 82 ? -26.751 7.993 40.316 1.00 96.19 82 VAL A O 1
ATOM 631 N N . THR A 1 83 ? -25.333 6.381 39.664 1.00 95.75 83 THR A N 1
ATOM 632 C CA . THR A 1 83 ? -25.944 5.327 40.475 1.00 95.75 83 THR A CA 1
ATOM 633 C C . THR A 1 83 ? -25.148 5.156 41.761 1.00 95.75 83 THR A C 1
ATOM 635 O O . THR A 1 83 ? -23.983 4.765 41.732 1.00 95.75 83 THR A O 1
ATOM 638 N N . VAL A 1 84 ? -25.785 5.435 42.898 1.00 95.12 84 VAL A N 1
ATOM 639 C CA . VAL A 1 84 ? -25.202 5.208 44.225 1.00 95.12 84 VAL A CA 1
ATOM 640 C C . VAL A 1 84 ? -25.869 3.994 44.850 1.00 95.12 84 VAL A C 1
ATOM 642 O O . VAL A 1 84 ? -27.074 3.996 45.093 1.00 95.12 84 VAL A O 1
ATOM 645 N N . CYS A 1 85 ? -25.075 2.966 45.138 1.00 93.81 85 CYS A N 1
ATOM 646 C CA . CYS A 1 85 ? -25.534 1.777 45.846 1.00 93.81 85 CYS A CA 1
ATOM 647 C C . CYS A 1 85 ? -24.991 1.776 47.274 1.00 93.81 85 CYS A C 1
ATOM 649 O O . CYS A 1 85 ? -23.812 2.047 47.506 1.00 93.81 85 CYS A O 1
ATOM 651 N N . ASN A 1 86 ? -25.843 1.413 48.232 1.00 93.25 86 ASN A N 1
ATOM 652 C CA . ASN A 1 86 ? -25.375 1.068 49.566 1.00 93.25 86 ASN A CA 1
ATOM 653 C C . ASN A 1 86 ? -24.536 -0.219 49.479 1.00 93.25 86 ASN A C 1
ATOM 655 O O . ASN A 1 86 ? -24.977 -1.204 48.889 1.00 93.25 86 ASN A O 1
ATOM 659 N N . GLN A 1 87 ? -23.336 -0.220 50.066 1.00 92.50 87 GLN A N 1
ATOM 660 C CA . GLN A 1 87 ? -22.507 -1.429 50.141 1.00 92.50 87 GLN A CA 1
ATOM 661 C C . GLN A 1 87 ? -23.096 -2.477 51.086 1.00 92.50 87 GLN A C 1
ATOM 663 O O . GLN A 1 87 ? -22.804 -3.669 50.964 1.00 92.50 87 GLN A O 1
ATOM 668 N N . ASN A 1 88 ? -23.946 -2.046 52.018 1.00 91.50 88 ASN A N 1
ATOM 669 C CA . ASN A 1 88 ? -24.712 -2.969 52.819 1.00 91.50 88 ASN A CA 1
ATOM 670 C C . ASN A 1 88 ? -25.770 -3.665 51.948 1.00 91.50 88 ASN A C 1
ATOM 672 O O . ASN A 1 88 ? -26.762 -3.053 51.549 1.00 91.50 88 ASN A O 1
ATOM 676 N N . ARG A 1 89 ? -25.550 -4.956 51.674 1.00 88.38 89 ARG A N 1
ATOM 677 C CA . ARG A 1 89 ? -26.413 -5.775 50.805 1.00 88.38 89 ARG A CA 1
ATOM 678 C C . ARG A 1 89 ? -27.802 -5.997 51.395 1.00 88.38 89 ARG A C 1
ATOM 680 O O . ARG A 1 89 ? -28.754 -6.178 50.644 1.00 88.38 89 ARG A O 1
ATOM 687 N N . VAL A 1 90 ? -27.913 -6.015 52.724 1.00 90.50 90 VAL A N 1
ATOM 688 C CA . VAL A 1 90 ? -29.154 -6.354 53.423 1.00 90.50 90 VAL A CA 1
ATOM 689 C C . VAL A 1 90 ? -29.329 -5.445 54.633 1.00 90.50 90 VAL A C 1
ATOM 691 O O . VAL A 1 90 ? -28.441 -5.307 55.467 1.00 90.50 90 VAL A O 1
ATOM 694 N N . SER A 1 91 ? -30.503 -4.833 54.768 1.00 90.94 91 SER A N 1
ATOM 695 C CA . SER A 1 91 ? -30.870 -4.163 56.017 1.00 90.94 91 SER A CA 1
ATOM 696 C C . SER A 1 91 ? -31.229 -5.223 57.057 1.00 90.94 91 SER A C 1
ATOM 698 O O . SER A 1 91 ? -32.208 -5.943 56.870 1.00 90.94 91 SER A O 1
ATOM 700 N N . CYS A 1 92 ? -30.458 -5.308 58.147 1.00 91.12 92 CYS A N 1
ATOM 701 C CA . CYS A 1 92 ? -30.737 -6.234 59.251 1.00 91.12 92 CYS A CA 1
ATOM 702 C C . CYS A 1 92 ? -32.140 -6.028 59.835 1.00 91.12 92 CYS A C 1
ATOM 704 O O . CYS A 1 92 ? -32.805 -6.998 60.170 1.00 91.12 92 CYS A O 1
ATOM 706 N N . GLU A 1 93 ? -32.616 -4.783 59.898 1.00 91.69 93 GLU A N 1
ATOM 707 C CA . GLU A 1 93 ? -33.972 -4.458 60.348 1.00 91.69 93 GLU A CA 1
ATOM 708 C C . GLU A 1 93 ? -35.034 -5.057 59.416 1.00 91.69 93 GLU A C 1
ATOM 710 O O . GLU A 1 93 ? -35.943 -5.757 59.865 1.00 91.69 93 GLU A O 1
ATOM 715 N N . LYS A 1 94 ? -34.895 -4.841 58.100 1.00 90.12 94 LYS A N 1
ATOM 716 C CA . LYS A 1 94 ? -35.822 -5.411 57.112 1.00 90.12 94 LYS A CA 1
ATOM 717 C C . LYS A 1 94 ? -35.764 -6.937 57.112 1.00 90.12 94 LYS A C 1
ATOM 719 O O . LYS A 1 94 ? -36.808 -7.573 57.029 1.00 90.12 94 LYS A O 1
ATOM 724 N N . LEU A 1 95 ? -34.569 -7.512 57.243 1.00 92.19 95 LEU A N 1
ATOM 725 C CA . LEU A 1 95 ? -34.374 -8.958 57.303 1.00 92.19 95 LEU A CA 1
ATOM 726 C C . LEU A 1 95 ? -35.022 -9.567 58.552 1.00 92.19 95 LEU A C 1
ATOM 728 O O . LEU A 1 95 ? -35.714 -10.572 58.444 1.00 92.19 95 LEU A O 1
ATOM 732 N N . HIS A 1 96 ? -34.844 -8.941 59.717 1.00 94.50 96 HIS A N 1
ATOM 733 C CA . HIS A 1 96 ? -35.459 -9.383 60.966 1.00 94.50 96 HIS A CA 1
ATOM 734 C C . HIS A 1 96 ? -36.987 -9.343 60.880 1.00 94.50 96 HIS A C 1
ATOM 736 O O . HIS A 1 96 ? -37.648 -10.302 61.263 1.00 94.50 96 HIS A O 1
ATOM 742 N N . LYS A 1 97 ? -37.558 -8.265 60.323 1.00 94.69 97 LYS A N 1
ATOM 743 C CA . LYS A 1 97 ? -39.010 -8.156 60.135 1.00 94.69 97 LYS A CA 1
ATOM 744 C C . LYS A 1 97 ? -39.553 -9.264 59.230 1.00 94.69 97 LYS A C 1
ATOM 746 O O . LYS A 1 97 ? 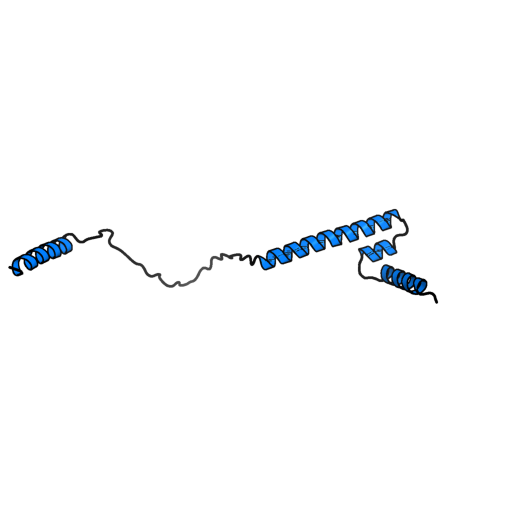-40.555 -9.873 59.578 1.00 94.69 97 LYS A O 1
ATOM 751 N N . ILE A 1 98 ? -38.877 -9.536 58.111 1.00 93.19 98 ILE A N 1
ATOM 752 C CA . ILE A 1 98 ? -39.259 -10.618 57.194 1.00 93.19 98 ILE A CA 1
ATOM 753 C C . ILE A 1 98 ? -39.180 -11.976 57.903 1.00 93.19 98 ILE A C 1
ATOM 755 O O . ILE A 1 98 ? -40.149 -12.720 57.842 1.00 93.19 98 ILE A O 1
ATOM 759 N N . MET A 1 99 ? -38.087 -12.264 58.625 1.00 92.19 99 MET A N 1
ATOM 760 C CA . MET A 1 99 ? -37.937 -13.518 59.379 1.00 92.19 99 MET A CA 1
ATOM 761 C C . MET A 1 99 ? -39.033 -13.712 60.434 1.00 92.19 99 MET A C 1
ATOM 763 O O . MET A 1 99 ? -39.577 -14.804 60.556 1.00 92.19 99 MET A O 1
ATOM 767 N N . VAL A 1 100 ? -39.378 -12.670 61.193 1.00 93.56 100 VAL A N 1
ATOM 768 C CA . VAL A 1 100 ? -40.440 -12.761 62.207 1.00 93.56 100 VAL A CA 1
ATOM 769 C C . VAL A 1 100 ? -41.808 -12.961 61.557 1.00 93.56 100 VAL A C 1
ATOM 771 O O . VAL A 1 100 ? -42.566 -13.798 62.026 1.00 93.56 100 VAL A O 1
ATOM 774 N N . THR A 1 101 ? -42.128 -12.249 60.470 1.00 93.50 101 THR A N 1
ATOM 775 C CA . THR A 1 101 ? -43.397 -12.457 59.754 1.00 93.50 101 THR A CA 1
ATOM 776 C C . THR A 1 101 ? -43.511 -13.878 59.209 1.00 93.50 101 THR A C 1
ATOM 778 O O . THR A 1 101 ? -44.553 -14.487 59.412 1.00 93.50 101 THR A O 1
ATOM 781 N N . SER A 1 102 ? -42.449 -14.437 58.615 1.00 88.62 102 SER A N 1
ATOM 782 C CA . SER A 1 102 ? -42.480 -15.826 58.133 1.00 88.62 102 SER A CA 1
ATOM 783 C C . SER A 1 102 ? -42.713 -16.838 59.258 1.00 88.62 102 SER A C 1
ATOM 785 O O . SER A 1 102 ? -43.434 -17.803 59.059 1.00 88.62 102 SER A O 1
ATOM 787 N N . LEU A 1 103 ? -42.178 -16.590 60.461 1.00 87.69 103 LEU A N 1
ATOM 788 C CA . LEU A 1 103 ? -42.437 -17.454 61.619 1.00 87.69 103 LEU A CA 1
ATOM 789 C C . LEU A 1 103 ? -43.890 -17.362 62.113 1.00 87.69 103 LEU A C 1
ATOM 791 O O . LEU A 1 103 ? -44.414 -18.340 62.629 1.00 87.69 103 LEU A O 1
ATOM 795 N N . LEU A 1 104 ? -44.546 -16.206 61.963 1.00 85.38 104 LEU A N 1
ATOM 796 C CA . LEU A 1 104 ? -45.956 -16.039 62.334 1.00 85.38 104 LEU A CA 1
ATOM 797 C C . LEU A 1 104 ? -46.927 -16.599 61.282 1.00 85.38 104 LEU A C 1
ATOM 799 O O . LEU A 1 104 ? -48.038 -16.982 61.634 1.00 85.38 104 LEU A O 1
ATOM 803 N N . GLU A 1 105 ? -46.539 -16.631 60.005 1.00 83.81 105 GLU A N 1
ATOM 804 C CA . GLU A 1 105 ? -47.337 -17.252 58.939 1.00 83.81 105 GLU A CA 1
ATOM 805 C C . GLU A 1 105 ? -47.381 -18.780 59.084 1.00 83.81 105 GLU A C 1
ATOM 807 O O . GLU A 1 105 ? -48.432 -19.376 58.847 1.00 83.81 105 GLU A O 1
ATOM 812 N N . ASP A 1 106 ? -46.291 -19.395 59.551 1.00 75.25 106 ASP A N 1
ATOM 813 C CA . ASP A 1 106 ? -46.247 -20.830 59.845 1.00 75.25 106 ASP A CA 1
ATOM 814 C C . ASP A 1 106 ? -47.156 -21.197 61.041 1.00 75.25 106 ASP A C 1
ATOM 816 O O . ASP A 1 106 ? -47.869 -22.197 60.976 1.00 75.25 106 ASP A O 1
ATOM 820 N N . ASP A 1 107 ? -47.231 -20.353 62.081 1.00 66.00 107 ASP A N 1
ATOM 821 C CA . ASP A 1 107 ? -48.105 -20.549 63.261 1.00 66.00 107 ASP A CA 1
ATOM 822 C C . ASP A 1 107 ? -49.612 -20.416 62.937 1.00 66.00 107 ASP A C 1
ATOM 824 O O . ASP A 1 107 ? -50.465 -20.894 63.680 1.00 66.00 107 ASP A O 1
ATOM 828 N N . GLN A 1 108 ? -49.973 -19.762 61.826 1.00 61.31 108 GLN A N 1
ATOM 829 C CA . GLN A 1 108 ? -51.368 -19.605 61.384 1.00 61.31 108 GLN A CA 1
ATOM 830 C C . GLN A 1 108 ? -51.840 -20.778 60.495 1.00 61.31 108 GLN A C 1
ATOM 832 O O . GLN A 1 108 ? -52.996 -20.790 60.064 1.00 61.31 108 GLN A O 1
ATOM 837 N N . SER A 1 109 ? -50.949 -21.730 60.183 1.00 59.25 109 SER A N 1
ATOM 838 C CA . SER A 1 109 ? -51.216 -22.873 59.299 1.00 59.25 109 SER A CA 1
ATOM 839 C C . SER A 1 109 ? -51.542 -24.195 60.015 1.00 59.25 109 SER A C 1
ATOM 841 O O . SER A 1 109 ? -51.761 -25.194 59.327 1.00 59.25 109 SER A O 1
ATOM 843 N N . ASP A 1 110 ? -51.654 -24.176 61.351 1.00 46.94 110 ASP A N 1
ATOM 844 C CA . ASP A 1 110 ? -52.204 -25.255 62.198 1.00 46.94 110 ASP A CA 1
ATOM 845 C C . ASP A 1 110 ? -53.618 -24.914 62.721 1.00 46.94 110 ASP A C 1
ATOM 847 O O . ASP A 1 110 ? -53.843 -23.767 63.181 1.00 46.94 110 ASP A O 1
#

Organism: Meganyctiphanes norvegica (NCBI:txid48144)

Mean predicted aligned error: 11.31 Å

pLDDT: mean 91.38, std 8.07, range [46.94, 98.5]

Secondary structure (DSSP, 8-state):
--HHHHHHHHHHHHHHH-S-HHHHHHHH--SHHHHHHHHHHHHHHHHHHHHHHHHHHHHHHT------------S--PPPP-----S-SS-HHHHHHHHHHHHHHHHTT-

Radius of gyration: 42.0 Å; Cα contacts (8 Å, |Δi|>4): 32; chains: 1; bounding box: 78×50×111 Å

Solvent-accessible surface area (backbone atoms only — not comparable to full-atom values): 6840 Å² total; per-residue (Å²): 136,60,72,66,58,55,53,53,51,53,50,52,53,46,33,66,68,46,90,50,60,40,51,24,52,25,57,71,40,87,49,69,69,55,24,50,50,29,44,50,52,38,53,50,51,52,52,52,49,55,52,51,54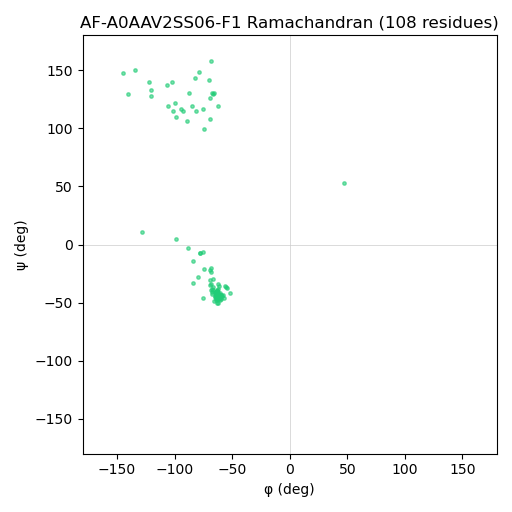,50,50,53,51,52,51,60,75,63,66,79,83,82,87,85,87,76,93,77,89,66,98,73,76,85,82,73,91,81,84,86,75,74,84,70,89,67,56,66,67,62,50,49,52,51,54,52,51,54,58,53,56,58,66,68,74,111

Foldseek 3Di:
DDPVVVVVVVLLVCQCPPPLCLSNQLSVDPDPVSNVVSVVVSVVVVVVVVVVVVVVVVVVVVVDDDDDDDDDDDPDDDDDDDDDDDPPPDDPVVVVVVVVVVVVVVVVVD

InterPro domains:
  IPR001873 Epithelial sodium channel [PF00858] (14-99)
  IPR001873 Epithelial sodium channel [PTHR11690] (9-95)

Nearest PDB structures (foldseek):
  8snb-assembly1_6Q  TM=3.737E-01  e=8.027E+00  Strongylocentrotus purpuratus